Protein AF-G0XZD7-F1 (afdb_monomer_lite)

pLDDT: mean 87.98, std 5.45, range [69.88, 97.62]

Sequence (163 aa):
RALAYGFSAQAMLEQEPTFKAYVNQLFQRLHEQSSSGIKPVDISKWYTFTTFDMIGDLAFGESFGCLDNSTYHPWVALAFESLKSLAFMAEMGRYPRIAPYIGFLLPRGLLTKFAENKELASMKVRKRLDTETDRPDFVGKITQGLKAKGSRMEFNELASNAS

Structure (mmCIF, N/CA/C/O backbone):
data_AF-G0XZD7-F1
#
_entry.id   AF-G0XZD7-F1
#
loop_
_atom_site.group_PDB
_atom_site.id
_atom_site.type_symbol
_atom_site.label_atom_id
_atom_site.label_alt_id
_atom_site.label_comp_id
_atom_site.label_asym_id
_atom_site.label_entity_id
_atom_site.label_seq_id
_atom_site.pdbx_PDB_ins_code
_atom_site.Cartn_x
_atom_site.Cartn_y
_atom_site.Cartn_z
_atom_site.occupancy
_atom_site.B_iso_or_equiv
_atom_site.auth_seq_id
_atom_site.auth_comp_id
_atom_site.auth_asym_id
_atom_site.auth_atom_id
_atom_site.pdbx_PDB_model_num
ATOM 1 N N . ARG A 1 1 ? -17.541 9.259 4.832 1.00 69.88 1 ARG A N 1
ATOM 2 C CA . ARG A 1 1 ? -17.206 9.683 6.223 1.00 69.88 1 ARG A CA 1
ATOM 3 C C . ARG A 1 1 ? -16.601 8.555 7.061 1.00 69.88 1 ARG A C 1
ATOM 5 O O . ARG A 1 1 ? -15.727 8.854 7.856 1.00 69.88 1 ARG A O 1
ATOM 12 N N . ALA A 1 2 ? -17.013 7.299 6.882 1.00 81.44 2 ALA A N 1
ATOM 13 C CA .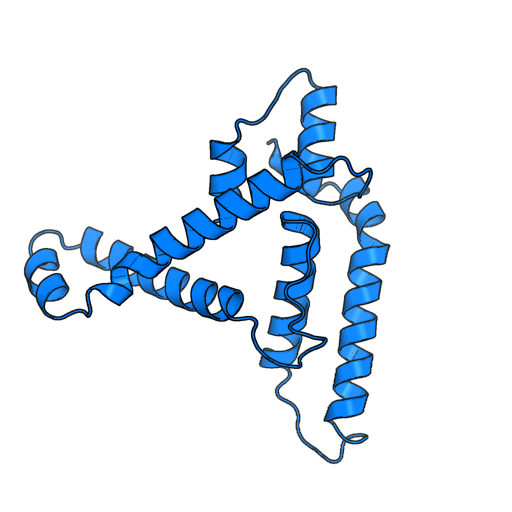 ALA A 1 2 ? -16.484 6.152 7.626 1.00 81.44 2 ALA A CA 1
ATOM 14 C C . ALA A 1 2 ? -14.954 5.962 7.520 1.00 81.44 2 ALA A C 1
ATOM 16 O O . ALA A 1 2 ? -14.296 5.754 8.530 1.00 81.44 2 ALA A O 1
ATOM 17 N N . LEU A 1 3 ? -14.368 6.131 6.329 1.00 85.50 3 LEU A N 1
ATOM 18 C CA . LEU A 1 3 ? -12.912 6.012 6.151 1.00 85.50 3 LEU A CA 1
ATOM 19 C C . LEU A 1 3 ? -12.112 7.023 6.985 1.00 85.50 3 LEU A C 1
ATOM 21 O O . LEU A 1 3 ? -11.004 6.723 7.411 1.00 85.50 3 LEU A O 1
ATOM 25 N N . ALA A 1 4 ? -12.683 8.196 7.279 1.00 87.62 4 ALA A N 1
ATOM 26 C CA . ALA A 1 4 ? -11.982 9.266 7.989 1.00 87.62 4 ALA A CA 1
ATOM 27 C C . ALA A 1 4 ? -11.506 8.853 9.392 1.00 87.62 4 ALA A C 1
ATOM 29 O O . ALA A 1 4 ? -10.577 9.459 9.912 1.00 87.62 4 ALA A O 1
ATOM 30 N N . TYR A 1 5 ? -12.103 7.820 9.998 1.00 87.56 5 TYR A N 1
ATOM 31 C CA . TYR A 1 5 ? -11.624 7.275 11.268 1.00 87.56 5 TYR A CA 1
ATOM 32 C C . TYR A 1 5 ? -10.236 6.640 11.140 1.00 87.56 5 TYR A C 1
ATOM 34 O O . TYR A 1 5 ? -9.373 6.911 11.974 1.00 87.56 5 TYR A O 1
ATOM 42 N N . GLY A 1 6 ? -10.005 5.8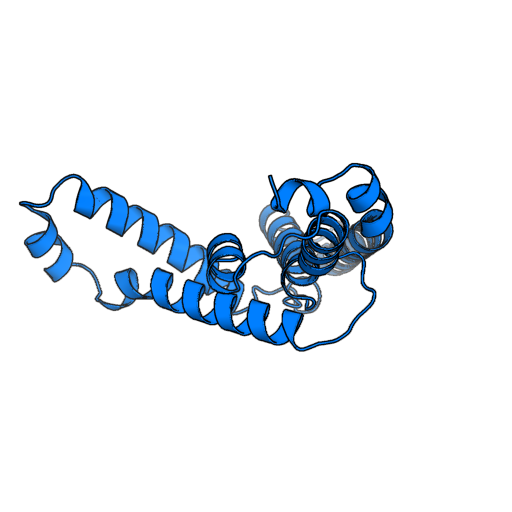73 10.068 1.00 85.81 6 GLY A N 1
ATOM 43 C CA . GLY A 1 6 ? -8.711 5.254 9.760 1.00 85.81 6 GLY A CA 1
ATOM 44 C C . GLY A 1 6 ? -7.621 6.248 9.362 1.00 85.81 6 GLY A C 1
ATOM 45 O O . GLY A 1 6 ? -6.447 5.933 9.504 1.00 85.81 6 GLY A O 1
ATOM 46 N N . PHE A 1 7 ? -8.012 7.454 8.939 1.00 89.19 7 PHE A N 1
ATOM 47 C CA . PHE A 1 7 ? -7.114 8.540 8.524 1.00 89.19 7 PHE A CA 1
ATOM 48 C C . PHE A 1 7 ? -7.115 9.737 9.491 1.00 89.19 7 PHE A C 1
ATOM 50 O O . PHE A 1 7 ? -6.664 10.827 9.146 1.00 89.19 7 PHE A O 1
ATOM 57 N N . SER A 1 8 ? -7.661 9.569 10.697 1.00 91.44 8 SER A N 1
ATOM 58 C CA . SER A 1 8 ? -7.659 10.628 11.710 1.00 91.44 8 SER A CA 1
ATOM 59 C C . SER A 1 8 ? -6.246 10.867 12.252 1.00 91.44 8 SER A C 1
ATOM 61 O O . SER A 1 8 ? -5.432 9.948 12.274 1.00 91.44 8 SER A O 1
ATOM 63 N N . ALA A 1 9 ? -5.952 12.075 12.748 1.00 92.38 9 ALA A N 1
ATOM 64 C CA . ALA A 1 9 ? -4.642 12.381 13.338 1.00 92.38 9 ALA A CA 1
ATOM 65 C C . ALA A 1 9 ? -4.265 11.399 14.462 1.00 92.38 9 ALA A C 1
ATOM 67 O O . ALA A 1 9 ? -3.131 10.939 14.532 1.00 92.38 9 ALA A O 1
ATOM 68 N N . GLN A 1 10 ? -5.246 11.014 15.283 1.00 91.19 10 GLN A N 1
ATOM 69 C CA . GLN A 1 10 ? -5.070 10.001 16.319 1.00 91.19 10 GLN A CA 1
ATOM 70 C C . GLN A 1 10 ? -4.714 8.629 15.725 1.00 91.19 10 GLN A C 1
ATOM 72 O O . GLN A 1 10 ? -3.770 7.995 16.182 1.00 91.19 10 GLN A O 1
ATOM 77 N N . ALA A 1 11 ? -5.419 8.184 14.679 1.00 91.06 11 ALA A N 1
ATOM 78 C CA . ALA A 1 11 ? -5.092 6.930 13.999 1.00 91.06 11 ALA A CA 1
ATOM 79 C C . ALA A 1 11 ? -3.684 6.956 13.381 1.00 91.06 11 ALA A C 1
ATOM 81 O O . ALA A 1 11 ? -2.972 5.965 13.478 1.00 91.06 11 ALA A O 1
ATOM 82 N N . MET A 1 12 ? -3.258 8.088 12.809 1.00 91.44 12 MET A N 1
ATOM 83 C CA . MET A 1 12 ? -1.904 8.238 12.257 1.00 91.44 12 MET A CA 1
ATOM 84 C C . MET A 1 12 ? -0.819 8.112 13.328 1.00 91.44 12 MET A C 1
ATOM 86 O O . MET A 1 12 ? 0.187 7.452 13.083 1.00 91.44 12 MET A O 1
ATOM 90 N N . LEU A 1 13 ? -1.025 8.693 14.516 1.00 93.69 13 LEU A N 1
ATOM 91 C CA . LEU A 1 13 ? -0.091 8.544 15.639 1.00 93.69 13 LEU A CA 1
ATOM 92 C C . LEU A 1 13 ? 0.001 7.089 16.106 1.00 93.69 13 LEU A C 1
ATOM 94 O O . LEU A 1 13 ? 1.087 6.581 16.359 1.00 93.69 13 LEU A O 1
ATOM 98 N N . GLU A 1 14 ? -1.129 6.390 16.172 1.00 92.81 14 GLU A N 1
ATOM 99 C CA . GLU A 1 14 ? -1.142 4.981 16.568 1.00 92.81 14 GLU A CA 1
ATOM 100 C C . GLU A 1 14 ? -0.533 4.046 15.508 1.00 92.81 14 GLU A C 1
ATOM 102 O O . GLU A 1 14 ? -0.033 2.977 15.851 1.00 92.81 14 GLU A O 1
ATOM 107 N N . GLN A 1 15 ? -0.535 4.450 14.235 1.00 93.50 15 GLN A N 1
ATOM 108 C CA . GLN A 1 15 ? 0.089 3.723 13.121 1.00 93.50 15 GLN A CA 1
ATOM 109 C C . GLN A 1 15 ? 1.572 4.074 12.919 1.00 93.50 15 GLN A C 1
ATOM 111 O O . GLN A 1 15 ? 2.281 3.358 12.208 1.00 93.50 15 GLN A O 1
ATOM 116 N N . GLU A 1 16 ? 2.070 5.140 13.554 1.00 94.06 16 GLU A N 1
ATOM 117 C CA . GLU A 1 16 ? 3.470 5.579 13.485 1.00 94.06 16 GLU A CA 1
ATOM 118 C C . GLU A 1 16 ? 4.488 4.448 13.720 1.00 94.06 16 GLU A C 1
ATOM 120 O O . GLU A 1 16 ? 5.451 4.363 12.949 1.00 94.06 16 GLU A O 1
ATOM 125 N N . PRO A 1 17 ? 4.307 3.541 14.705 1.00 94.31 17 PRO A N 1
ATOM 126 C CA . PRO A 1 17 ? 5.243 2.439 14.916 1.00 94.31 17 PRO A CA 1
ATOM 127 C C . PRO A 1 17 ? 5.357 1.516 13.697 1.00 94.31 17 PRO A C 1
ATOM 129 O O . PRO A 1 17 ? 6.465 1.129 13.324 1.00 94.31 17 PRO A O 1
ATOM 132 N N . THR A 1 18 ? 4.235 1.219 13.033 1.00 93.38 18 THR A N 1
ATOM 133 C CA . THR A 1 18 ? 4.199 0.420 11.801 1.00 93.38 18 THR A CA 1
ATOM 134 C C . THR A 1 18 ? 4.924 1.143 10.668 1.00 93.38 18 THR A C 1
ATOM 136 O O . THR A 1 18 ? 5.772 0.551 9.999 1.00 93.38 18 THR A O 1
ATOM 139 N N . PHE A 1 19 ? 4.670 2.444 10.486 1.00 94.25 19 PHE A N 1
ATOM 140 C CA . PHE A 1 19 ? 5.371 3.245 9.479 1.00 94.25 19 PHE A CA 1
ATOM 141 C C . PHE A 1 19 ? 6.886 3.246 9.699 1.00 94.25 19 PHE A C 1
ATOM 143 O O . PHE A 1 19 ? 7.652 2.995 8.766 1.00 94.25 19 PHE A O 1
ATOM 150 N N . LYS A 1 20 ? 7.324 3.469 10.942 1.00 96.50 20 LYS A N 1
ATOM 151 C CA . LYS A 1 20 ? 8.741 3.443 11.317 1.00 96.50 20 LYS A CA 1
ATOM 152 C C . LYS A 1 20 ? 9.385 2.086 11.046 1.00 96.50 20 LYS A C 1
ATOM 154 O O . LYS A 1 20 ? 10.504 2.057 10.541 1.00 96.50 20 LYS A O 1
ATOM 159 N N . ALA A 1 21 ? 8.697 0.980 11.332 1.00 95.88 21 ALA A N 1
ATOM 160 C CA . ALA A 1 21 ? 9.215 -0.361 11.069 1.00 95.88 21 ALA A CA 1
ATOM 161 C C . ALA A 1 21 ? 9.522 -0.578 9.576 1.00 95.88 21 ALA A C 1
ATOM 163 O O . ALA A 1 21 ? 10.642 -0.959 9.235 1.00 95.88 21 ALA A O 1
ATOM 164 N N . TYR A 1 22 ? 8.586 -0.239 8.683 1.00 97.38 22 TYR A N 1
ATOM 165 C CA . TYR A 1 22 ? 8.796 -0.367 7.235 1.00 97.38 22 TYR A CA 1
ATOM 166 C C . TYR A 1 22 ? 9.866 0.581 6.690 1.00 97.38 22 TYR A C 1
ATOM 168 O O . TYR A 1 22 ? 10.631 0.201 5.804 1.00 97.38 22 TYR A O 1
ATOM 176 N N . VAL A 1 23 ? 9.962 1.804 7.222 1.00 97.12 23 VAL A N 1
ATOM 177 C CA . VAL A 1 23 ? 11.025 2.750 6.845 1.00 97.12 23 VAL A CA 1
ATOM 178 C C . VAL A 1 23 ? 12.397 2.228 7.273 1.00 97.12 23 VAL A C 1
ATOM 180 O O . VAL A 1 23 ? 13.342 2.263 6.486 1.00 97.12 23 VAL A O 1
ATOM 183 N N . ASN A 1 24 ? 12.513 1.687 8.486 1.00 97.62 24 ASN A N 1
ATOM 184 C CA . ASN A 1 24 ? 13.754 1.074 8.953 1.00 97.62 24 ASN A CA 1
ATOM 185 C C . ASN A 1 24 ? 14.140 -0.130 8.080 1.00 97.62 24 ASN A C 1
ATOM 187 O O . ASN A 1 24 ? 15.293 -0.235 7.663 1.00 97.62 24 ASN A O 1
ATOM 191 N N . GLN A 1 25 ? 13.175 -0.990 7.741 1.00 97.00 25 GLN A N 1
ATOM 192 C CA . GLN A 1 25 ? 13.392 -2.134 6.853 1.00 97.00 25 GLN A CA 1
ATOM 193 C C . GLN A 1 25 ? 13.819 -1.690 5.446 1.00 97.00 25 GLN A C 1
ATOM 195 O O . GLN A 1 25 ? 14.738 -2.274 4.878 1.00 97.00 25 GLN A O 1
ATOM 200 N N . LEU A 1 2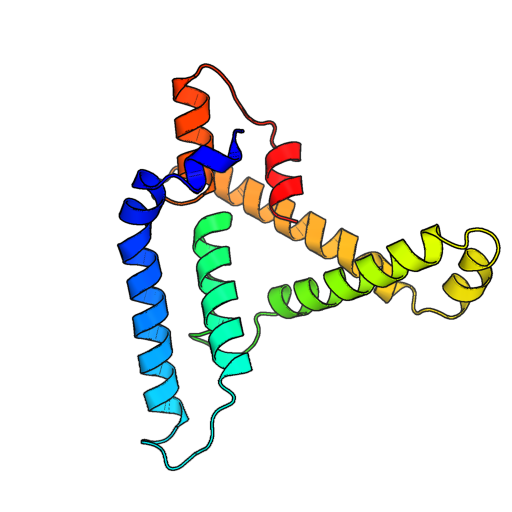6 ? 13.228 -0.623 4.896 1.00 97.25 26 LEU A N 1
ATOM 201 C CA . LEU A 1 26 ? 13.659 -0.031 3.627 1.00 97.25 26 LEU A CA 1
ATOM 202 C C . LEU A 1 26 ? 15.142 0.359 3.669 1.00 97.25 26 LEU A C 1
ATOM 204 O O . LEU A 1 26 ? 1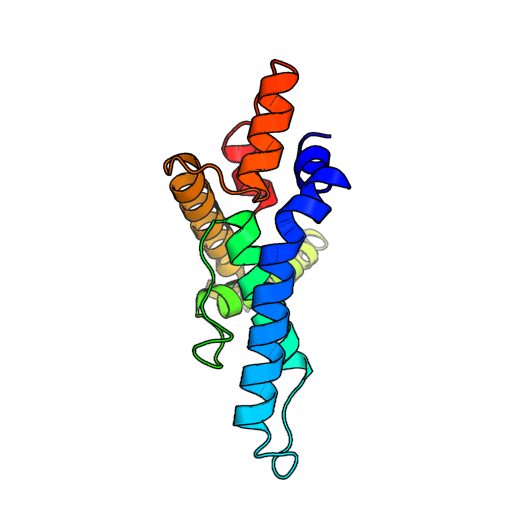5.908 -0.055 2.800 1.00 97.25 26 LEU A O 1
ATOM 208 N N . PHE A 1 27 ? 15.565 1.126 4.676 1.00 95.44 27 PHE A N 1
ATOM 209 C CA . PHE A 1 27 ? 16.962 1.553 4.782 1.00 95.44 27 PHE A CA 1
ATOM 210 C C . PHE A 1 27 ? 17.918 0.383 5.004 1.00 95.44 27 PHE A C 1
ATOM 212 O O . PHE A 1 27 ? 18.988 0.355 4.395 1.00 95.44 27 PHE A O 1
ATOM 219 N N . GLN A 1 28 ? 17.517 -0.606 5.804 1.00 95.00 28 GLN A N 1
ATOM 220 C CA . GLN A 1 28 ? 18.280 -1.836 5.975 1.00 95.00 28 GLN A CA 1
ATOM 221 C C . GLN A 1 28 ? 18.508 -2.531 4.623 1.00 95.00 28 GLN A C 1
ATOM 223 O O . GLN A 1 28 ? 19.650 -2.796 4.247 1.00 95.00 28 GLN A O 1
ATOM 228 N N . ARG A 1 29 ? 17.443 -2.765 3.847 1.00 94.75 29 ARG A N 1
ATOM 229 C CA . ARG A 1 29 ? 17.540 -3.442 2.546 1.00 94.75 29 ARG A CA 1
ATOM 230 C C . ARG A 1 29 ? 18.321 -2.633 1.515 1.00 94.75 29 ARG A C 1
ATOM 232 O O . ARG A 1 29 ? 19.101 -3.203 0.757 1.00 94.75 29 ARG A O 1
ATOM 239 N N . LEU A 1 30 ? 18.178 -1.309 1.501 1.00 94.56 30 LEU A N 1
ATOM 240 C CA . LEU A 1 30 ? 18.981 -0.440 0.637 1.00 94.56 30 LEU A CA 1
ATOM 241 C C . LEU A 1 30 ? 20.473 -0.520 0.974 1.00 94.56 30 LEU A C 1
ATOM 243 O O . LEU A 1 30 ? 21.303 -0.555 0.063 1.00 94.56 30 LEU A O 1
ATOM 247 N N . HIS A 1 31 ? 20.826 -0.582 2.259 1.00 92.94 31 HIS A N 1
ATOM 248 C CA . HIS A 1 31 ? 22.215 -0.739 2.683 1.00 92.94 31 HIS A CA 1
ATOM 249 C C . HIS A 1 31 ? 22.790 -2.090 2.229 1.00 92.94 31 HIS A C 1
ATOM 251 O O . HIS A 1 31 ? 23.861 -2.129 1.624 1.00 92.94 31 HIS A O 1
ATOM 257 N N . GLU A 1 32 ? 22.032 -3.177 2.417 1.00 92.38 32 GLU A N 1
ATOM 258 C CA . GLU A 1 32 ? 22.393 -4.527 1.958 1.00 92.38 32 GLU A CA 1
ATOM 259 C C . GLU A 1 32 ? 22.594 -4.582 0.430 1.00 92.38 32 GLU A C 1
ATOM 261 O O . GLU A 1 32 ? 23.557 -5.167 -0.068 1.00 92.38 32 GLU A O 1
ATOM 266 N N . GLN A 1 33 ? 21.704 -3.944 -0.335 1.00 93.06 33 GLN A N 1
ATOM 267 C CA . GLN A 1 33 ? 21.629 -4.100 -1.793 1.00 93.06 33 GLN A CA 1
ATOM 268 C C . GLN A 1 33 ? 22.505 -3.119 -2.571 1.00 93.06 33 GLN A C 1
ATOM 270 O O . GLN A 1 33 ? 22.894 -3.413 -3.703 1.00 93.06 33 GLN A O 1
ATOM 275 N N . SER A 1 34 ? 22.842 -1.976 -1.974 1.00 93.19 34 SER A N 1
ATOM 276 C CA . SER A 1 34 ? 23.767 -1.007 -2.571 1.00 93.19 34 SER A CA 1
ATOM 277 C C . SER A 1 34 ? 25.237 -1.384 -2.392 1.00 93.19 34 SER A C 1
ATOM 279 O O . SER A 1 34 ? 26.098 -0.723 -2.970 1.00 93.19 34 SER A O 1
ATOM 281 N N . SER A 1 35 ? 25.552 -2.420 -1.601 1.00 89.12 35 SER A N 1
ATOM 282 C CA . SER A 1 35 ? 26.934 -2.790 -1.257 1.00 89.12 35 SER A CA 1
ATOM 283 C C . SER A 1 35 ? 27.734 -1.570 -0.777 1.00 89.12 35 SER A C 1
ATOM 285 O O . SER A 1 35 ? 28.795 -1.262 -1.316 1.00 89.12 35 SER A O 1
ATOM 287 N N . SER A 1 36 ? 27.174 -0.821 0.179 1.00 83.44 36 SER A N 1
ATOM 288 C CA . SER A 1 36 ? 27.746 0.437 0.691 1.00 83.44 36 SER A CA 1
ATOM 289 C C . SER A 1 36 ? 27.971 1.517 -0.382 1.00 83.44 36 SER A C 1
ATOM 291 O O . SER A 1 36 ? 28.934 2.276 -0.316 1.00 83.44 36 SER A O 1
ATOM 293 N N . GLY A 1 37 ? 27.077 1.598 -1.373 1.00 85.19 37 GLY A N 1
ATOM 294 C CA . GLY A 1 37 ? 27.110 2.608 -2.440 1.00 85.19 37 GLY A CA 1
ATOM 295 C C . GLY A 1 37 ? 27.898 2.212 -3.693 1.00 85.19 37 GLY A C 1
ATOM 296 O O . GLY A 1 37 ? 28.003 3.013 -4.617 1.00 85.19 37 GLY A O 1
ATOM 297 N N . ILE A 1 38 ? 28.422 0.986 -3.756 1.00 91.12 38 ILE A N 1
ATOM 298 C CA . ILE A 1 38 ? 29.146 0.467 -4.926 1.00 91.12 38 ILE A CA 1
ATOM 299 C C . ILE A 1 38 ? 28.172 0.070 -6.046 1.00 91.12 38 ILE A C 1
ATOM 301 O O . ILE A 1 38 ? 28.463 0.258 -7.227 1.00 91.12 38 ILE A O 1
ATOM 305 N N . LYS A 1 39 ? 27.010 -0.488 -5.689 1.00 93.88 39 LYS A N 1
ATOM 306 C CA . LYS A 1 39 ? 26.014 -0.988 -6.638 1.00 93.88 39 LYS A CA 1
ATOM 307 C C . LYS A 1 39 ? 24.827 -0.021 -6.731 1.00 93.88 39 LYS A C 1
ATOM 309 O O . LYS A 1 39 ? 24.238 0.309 -5.699 1.00 93.88 39 LYS A O 1
ATOM 314 N N . PRO A 1 40 ? 24.422 0.403 -7.942 1.00 93.56 40 PRO A N 1
ATOM 315 C CA . PRO A 1 40 ? 23.219 1.206 -8.102 1.00 93.56 40 PRO A CA 1
ATOM 316 C C . PRO A 1 40 ? 21.974 0.399 -7.720 1.00 93.56 40 PRO A C 1
ATOM 318 O O . PRO A 1 40 ? 21.882 -0.804 -7.977 1.00 93.56 40 PRO A O 1
ATOM 321 N N . VAL A 1 41 ? 20.994 1.086 -7.137 1.00 94.00 41 VAL A N 1
ATOM 322 C CA . VAL A 1 41 ? 19.696 0.522 -6.754 1.00 94.00 41 VAL A CA 1
ATOM 323 C C . VAL A 1 41 ? 18.568 1.333 -7.381 1.00 94.00 41 VAL A C 1
ATOM 325 O O . VAL A 1 41 ? 18.639 2.557 -7.468 1.00 94.00 41 VAL A O 1
ATOM 328 N N . ASP A 1 42 ? 17.510 0.649 -7.812 1.00 94.62 42 ASP A N 1
ATOM 329 C CA . ASP A 1 42 ? 16.297 1.297 -8.310 1.00 94.62 42 ASP A CA 1
ATOM 330 C C . ASP A 1 42 ? 15.425 1.744 -7.132 1.00 94.62 42 ASP A C 1
ATOM 332 O O . ASP A 1 42 ? 14.660 0.966 -6.559 1.00 94.62 42 ASP A O 1
ATOM 336 N N . ILE A 1 43 ? 15.549 3.016 -6.764 1.00 94.81 43 ILE A N 1
ATOM 337 C CA . ILE A 1 43 ? 14.789 3.609 -5.663 1.00 94.81 43 ILE A CA 1
ATOM 338 C C . ILE A 1 43 ? 13.277 3.609 -5.912 1.00 94.81 43 ILE A C 1
ATOM 340 O O . ILE A 1 43 ? 12.515 3.470 -4.955 1.00 94.81 43 ILE A O 1
ATOM 344 N N . SER A 1 44 ? 12.819 3.692 -7.164 1.00 94.25 44 SER A N 1
ATOM 345 C CA . SER A 1 44 ? 11.385 3.626 -7.467 1.00 94.25 44 SER A CA 1
ATOM 346 C C . SER A 1 44 ? 10.818 2.256 -7.095 1.00 94.25 44 SER A C 1
ATOM 348 O O . SER A 1 44 ? 9.785 2.161 -6.423 1.00 94.25 44 SER A O 1
ATOM 350 N N . LYS A 1 45 ? 11.547 1.188 -7.437 1.00 92.81 45 LYS A N 1
ATOM 351 C CA . LYS A 1 45 ? 11.201 -0.184 -7.055 1.00 92.81 45 LYS A CA 1
ATOM 352 C C . LYS A 1 45 ? 11.169 -0.366 -5.535 1.00 92.81 45 LYS A C 1
ATOM 354 O O . LYS A 1 45 ? 10.201 -0.920 -5.018 1.00 92.81 45 LYS A O 1
ATOM 359 N N . TRP A 1 46 ? 12.169 0.144 -4.818 1.00 95.31 46 TRP A N 1
ATOM 360 C CA . TRP A 1 46 ? 12.231 0.042 -3.354 1.00 95.31 46 TRP A CA 1
ATOM 361 C C . TRP A 1 46 ? 11.104 0.790 -2.648 1.00 95.31 46 TRP A C 1
ATOM 363 O O . TRP A 1 46 ? 10.466 0.219 -1.768 1.00 95.31 46 TRP A O 1
ATOM 373 N N . TYR A 1 47 ? 10.788 2.014 -3.079 1.00 95.06 47 TYR A N 1
ATOM 374 C CA . TYR A 1 47 ? 9.618 2.722 -2.561 1.00 95.06 47 TYR A CA 1
ATOM 375 C C . TYR A 1 47 ? 8.327 1.964 -2.842 1.00 95.06 47 TYR A C 1
ATOM 377 O O . TYR A 1 47 ? 7.468 1.894 -1.969 1.00 95.06 47 TYR A O 1
ATOM 385 N N . THR A 1 48 ? 8.203 1.363 -4.027 1.00 92.56 48 THR A N 1
ATOM 386 C CA . THR A 1 48 ? 7.034 0.549 -4.370 1.00 92.56 48 THR A CA 1
ATOM 387 C C . THR A 1 48 ? 6.908 -0.652 -3.429 1.00 92.56 48 THR A C 1
ATOM 389 O O . THR A 1 48 ? 5.827 -0.913 -2.919 1.00 92.56 48 THR A O 1
ATOM 392 N N . PHE A 1 49 ? 7.998 -1.360 -3.128 1.00 94.25 49 PHE A N 1
ATOM 393 C CA . PHE A 1 49 ? 7.968 -2.452 -2.148 1.00 94.25 49 PHE A CA 1
ATOM 394 C C . PHE A 1 49 ? 7.497 -1.984 -0.776 1.00 94.25 49 PHE A C 1
ATOM 396 O O . PHE A 1 49 ? 6.593 -2.586 -0.201 1.00 94.25 49 PHE A O 1
ATOM 403 N N . THR A 1 50 ? 8.067 -0.884 -0.283 1.00 95.81 50 THR A N 1
ATOM 404 C CA . THR A 1 50 ? 7.714 -0.327 1.022 1.00 95.81 50 THR A CA 1
ATOM 405 C C . THR A 1 50 ? 6.252 0.084 1.094 1.00 95.81 50 THR A C 1
ATOM 407 O O . THR A 1 50 ? 5.584 -0.242 2.069 1.00 95.81 50 THR A O 1
ATOM 410 N N . THR A 1 51 ? 5.736 0.790 0.086 1.00 93.69 51 THR A N 1
ATOM 411 C CA . THR A 1 51 ? 4.353 1.278 0.115 1.00 93.69 51 THR A CA 1
ATOM 412 C C . THR A 1 51 ? 3.349 0.142 -0.003 1.00 93.69 51 THR A C 1
ATOM 414 O O . THR A 1 51 ? 2.351 0.155 0.714 1.00 93.69 51 THR A O 1
ATOM 417 N N . PHE A 1 52 ? 3.613 -0.863 -0.842 1.00 92.19 52 PHE A N 1
ATOM 418 C CA . PHE A 1 52 ? 2.735 -2.024 -0.951 1.00 92.19 52 PHE A CA 1
ATOM 419 C C . PHE A 1 52 ? 2.724 -2.856 0.332 1.00 92.19 52 PHE A C 1
ATOM 421 O O . PHE A 1 52 ? 1.640 -3.201 0.794 1.00 92.19 52 PHE A O 1
ATOM 428 N N . ASP A 1 53 ? 3.878 -3.135 0.939 1.00 94.25 53 ASP A N 1
ATOM 429 C CA . ASP A 1 53 ? 3.933 -3.882 2.202 1.00 94.25 53 ASP A CA 1
ATOM 430 C C . ASP A 1 53 ? 3.223 -3.131 3.335 1.00 94.25 53 ASP A C 1
ATOM 432 O O . ASP A 1 53 ? 2.391 -3.701 4.037 1.00 94.25 53 ASP A O 1
ATOM 436 N N . MET A 1 54 ? 3.475 -1.827 3.450 1.00 94.81 54 MET A N 1
ATOM 437 C CA . MET A 1 54 ? 2.871 -0.954 4.456 1.00 94.81 54 MET A CA 1
ATOM 438 C C . MET A 1 54 ? 1.350 -0.839 4.308 1.00 94.81 54 MET A C 1
ATOM 440 O O . MET A 1 54 ? 0.620 -0.968 5.290 1.00 94.81 54 MET A O 1
ATOM 444 N N . ILE A 1 55 ? 0.849 -0.609 3.090 1.00 91.81 55 ILE A N 1
ATOM 445 C CA . ILE A 1 55 ? -0.597 -0.545 2.833 1.00 91.81 55 ILE A CA 1
ATOM 446 C C . ILE A 1 55 ? -1.224 -1.929 3.002 1.00 91.81 55 ILE A C 1
ATOM 448 O O . ILE A 1 55 ? -2.321 -2.022 3.543 1.00 91.81 55 ILE A O 1
ATOM 452 N N . GLY A 1 56 ? -0.544 -3.000 2.586 1.00 91.25 56 GLY A N 1
ATOM 453 C CA . GLY A 1 56 ? -1.018 -4.369 2.773 1.00 91.25 56 GLY A CA 1
ATOM 454 C C . GLY A 1 56 ? -1.234 -4.704 4.247 1.00 91.25 56 GLY A C 1
ATOM 455 O O . GLY A 1 56 ? -2.295 -5.200 4.633 1.00 91.25 56 GLY A O 1
ATOM 456 N N . ASP A 1 57 ? -0.276 -4.330 5.088 1.00 92.88 57 ASP A N 1
ATOM 457 C CA . ASP A 1 57 ? -0.357 -4.500 6.534 1.00 92.88 57 ASP A CA 1
ATOM 458 C C . ASP A 1 57 ? -1.488 -3.660 7.152 1.00 92.88 57 ASP A C 1
ATOM 460 O O . ASP A 1 57 ? -2.355 -4.181 7.856 1.00 92.88 57 ASP A O 1
ATOM 464 N N . LEU A 1 58 ? -1.584 -2.375 6.801 1.00 92.12 58 LEU A N 1
ATOM 465 C CA . LEU A 1 58 ? -2.621 -1.488 7.343 1.00 92.12 58 LEU A CA 1
ATOM 466 C C . LEU A 1 58 ? -4.037 -1.783 6.815 1.00 92.12 58 LEU A C 1
ATOM 468 O O . LEU A 1 58 ? -5.016 -1.508 7.508 1.00 92.12 58 LEU A O 1
ATOM 472 N N . ALA A 1 59 ? -4.184 -2.323 5.605 1.00 89.75 59 ALA A N 1
ATOM 473 C CA . ALA A 1 59 ? -5.488 -2.602 5.000 1.00 89.75 59 ALA A CA 1
ATOM 474 C C . ALA A 1 59 ? -5.972 -4.034 5.264 1.00 89.75 59 ALA A C 1
ATOM 476 O O . ALA A 1 59 ? -7.152 -4.249 5.540 1.00 89.75 59 ALA A O 1
ATOM 477 N N . PHE A 1 60 ? -5.075 -5.018 5.190 1.00 90.38 60 PHE A N 1
ATOM 478 C CA . PHE A 1 60 ? -5.414 -6.445 5.262 1.00 90.38 60 PHE A CA 1
ATOM 479 C C . PHE A 1 60 ? -4.824 -7.139 6.478 1.00 90.38 60 PHE A C 1
ATOM 481 O O . PHE A 1 60 ? -5.232 -8.247 6.820 1.00 90.38 60 PHE A O 1
ATOM 488 N N . GLY A 1 61 ? -3.872 -6.502 7.150 1.00 89.06 61 GLY A N 1
ATOM 489 C CA . GLY A 1 61 ? -3.192 -7.114 8.268 1.00 89.06 61 GLY A CA 1
ATOM 490 C C . GLY A 1 61 ? -2.130 -8.110 7.975 1.00 89.06 61 GLY A C 1
ATOM 491 O O . GLY A 1 61 ? -1.800 -8.897 8.859 1.00 89.06 61 GLY A O 1
ATOM 492 N N . GLU A 1 62 ? -1.646 -8.084 6.756 1.00 89.56 62 GLU A N 1
ATOM 493 C CA . GLU A 1 62 ? -0.539 -8.896 6.338 1.00 89.56 62 GLU A CA 1
ATOM 494 C C . GLU A 1 62 ? 0.239 -8.116 5.292 1.00 89.56 62 GLU A C 1
ATOM 496 O O . GLU A 1 62 ? -0.328 -7.608 4.322 1.00 89.56 62 GLU A O 1
ATOM 501 N N . SER A 1 63 ? 1.547 -8.029 5.508 1.00 89.44 63 SER A N 1
ATOM 502 C CA . SER A 1 63 ? 2.485 -7.541 4.506 1.00 89.44 63 SER A CA 1
ATOM 503 C C . SER A 1 63 ? 2.480 -8.456 3.278 1.00 89.44 63 SER A C 1
ATOM 505 O O . SER A 1 63 ? 2.159 -9.646 3.365 1.00 89.44 63 SER A O 1
ATOM 507 N N . PHE A 1 64 ? 2.885 -7.922 2.127 1.00 89.25 64 PHE A N 1
ATOM 508 C CA . PHE A 1 64 ? 3.151 -8.730 0.936 1.00 89.25 64 PHE A CA 1
ATOM 509 C C . PHE A 1 64 ? 4.559 -9.325 0.924 1.00 89.25 64 PHE A C 1
ATOM 511 O O . PHE A 1 64 ? 4.852 -10.177 0.085 1.00 89.25 64 PHE A O 1
ATOM 518 N N . GLY A 1 65 ? 5.420 -8.904 1.853 1.00 90.50 65 GLY A N 1
ATOM 519 C CA . GLY A 1 65 ? 6.799 -9.363 1.955 1.00 90.50 65 GLY A CA 1
ATOM 520 C C . GLY A 1 65 ? 7.657 -8.933 0.765 1.00 90.50 65 GLY A C 1
ATOM 521 O O . GLY A 1 65 ? 8.615 -9.629 0.420 1.00 90.50 65 GLY A O 1
ATOM 522 N N . CYS A 1 66 ? 7.322 -7.827 0.100 1.00 92.25 66 CYS A N 1
ATOM 523 C CA . CYS A 1 66 ? 8.090 -7.314 -1.030 1.00 92.25 66 CYS A CA 1
ATOM 524 C C . CYS A 1 66 ? 9.490 -6.861 -0.600 1.00 92.25 66 CYS A C 1
ATOM 526 O O . CYS A 1 66 ? 10.466 -7.128 -1.302 1.00 92.25 66 CYS A O 1
ATOM 528 N N . LEU A 1 67 ? 9.602 -6.211 0.563 1.00 92.19 67 LEU A N 1
ATOM 529 C CA . LEU A 1 67 ? 10.879 -5.789 1.138 1.00 92.19 67 LEU A CA 1
ATOM 530 C C . LEU A 1 67 ? 11.738 -6.978 1.568 1.00 92.19 67 LEU A C 1
ATOM 532 O O . LEU A 1 67 ? 12.946 -6.969 1.337 1.00 92.19 67 LEU A O 1
ATOM 536 N N . ASP A 1 68 ? 11.132 -8.015 2.147 1.00 90.19 68 ASP A N 1
ATOM 537 C CA . ASP A 1 68 ? 11.872 -9.196 2.595 1.00 90.19 68 ASP A CA 1
ATOM 538 C C . ASP A 1 68 ? 12.413 -10.023 1.444 1.00 90.19 68 ASP A C 1
ATOM 540 O O . ASP A 1 68 ? 13.578 -10.417 1.447 1.00 90.19 68 ASP A O 1
ATOM 544 N N . ASN A 1 69 ? 11.585 -10.225 0.425 1.00 88.81 69 ASN A N 1
ATOM 545 C CA . ASN A 1 69 ? 11.958 -11.016 -0.736 1.00 88.81 69 ASN A CA 1
ATOM 546 C C . ASN A 1 69 ? 12.678 -10.187 -1.812 1.00 88.81 69 ASN A C 1
ATOM 548 O O . ASN A 1 69 ? 13.130 -10.741 -2.814 1.00 88.81 69 ASN A O 1
ATOM 552 N N . SER A 1 70 ? 12.770 -8.860 -1.638 1.00 88.06 70 SER A N 1
ATOM 553 C CA . SER A 1 70 ? 13.334 -7.920 -2.622 1.00 88.06 70 SER A CA 1
ATOM 554 C C . SER A 1 70 ? 12.730 -8.079 -4.030 1.00 88.06 70 SER A C 1
ATOM 556 O O . SER A 1 70 ? 13.371 -7.820 -5.058 1.00 88.06 70 SER A O 1
ATOM 558 N N . THR A 1 71 ? 11.474 -8.519 -4.085 1.00 88.94 71 THR A N 1
ATOM 559 C CA . THR A 1 71 ? 10.743 -8.848 -5.308 1.00 88.94 71 THR A CA 1
ATOM 560 C C . THR A 1 71 ? 9.276 -8.476 -5.156 1.00 88.94 71 THR A C 1
ATOM 562 O O . THR A 1 71 ? 8.754 -8.412 -4.047 1.00 88.94 71 THR A O 1
ATOM 565 N N . TYR A 1 72 ? 8.597 -8.238 -6.276 1.00 83.50 72 TYR A N 1
ATOM 566 C CA . TYR A 1 72 ? 7.161 -8.002 -6.239 1.00 83.50 72 TYR A CA 1
ATOM 567 C C . TYR A 1 72 ? 6.448 -9.285 -5.832 1.00 83.50 72 TYR A C 1
ATOM 569 O O . TYR A 1 72 ? 6.605 -10.325 -6.476 1.00 83.50 72 TYR A O 1
ATOM 577 N N . HIS A 1 73 ? 5.616 -9.196 -4.800 1.00 82.75 73 HIS A N 1
ATOM 578 C CA . HIS A 1 73 ? 4.649 -10.245 -4.529 1.00 82.75 73 HIS A CA 1
ATOM 579 C C . HIS A 1 73 ? 3.718 -10.402 -5.750 1.00 82.75 73 HIS A C 1
ATOM 581 O O . HIS A 1 73 ? 3.320 -9.386 -6.333 1.00 82.75 73 HIS A O 1
ATOM 587 N N . PRO A 1 74 ? 3.315 -11.626 -6.143 1.00 82.31 74 PRO A N 1
ATOM 588 C CA . PRO A 1 74 ? 2.469 -11.849 -7.321 1.00 82.31 74 PRO A CA 1
ATOM 589 C C . PRO A 1 74 ? 1.196 -10.996 -7.344 1.00 82.31 74 PRO A C 1
ATOM 591 O O . PRO A 1 74 ? 0.763 -10.532 -8.396 1.00 82.31 74 PRO A O 1
ATOM 594 N N . TRP A 1 75 ? 0.625 -10.722 -6.170 1.00 80.56 75 TRP A N 1
ATOM 595 C CA . TRP A 1 75 ? -0.544 -9.851 -6.071 1.00 80.56 75 TRP A CA 1
ATOM 596 C C . TRP A 1 75 ? -0.244 -8.373 -6.377 1.00 80.56 75 TRP A C 1
ATOM 598 O O . TRP A 1 75 ? -1.073 -7.701 -6.976 1.00 80.56 75 TRP A O 1
ATOM 608 N N . VAL A 1 76 ? 0.947 -7.862 -6.058 1.00 80.75 76 VAL A N 1
ATOM 609 C CA . VAL A 1 76 ? 1.336 -6.489 -6.427 1.00 80.75 76 VAL A CA 1
ATOM 610 C C . VAL A 1 76 ? 1.432 -6.353 -7.947 1.00 80.75 76 VAL A C 1
ATOM 612 O O . VAL A 1 76 ? 0.957 -5.372 -8.515 1.00 80.75 76 VAL A O 1
ATOM 615 N N . ALA A 1 77 ? 1.967 -7.370 -8.628 1.00 84.12 77 ALA A N 1
ATOM 616 C CA . ALA A 1 77 ? 1.960 -7.416 -10.088 1.00 84.12 77 ALA A CA 1
ATOM 617 C C . ALA A 1 77 ? 0.524 -7.414 -10.644 1.00 84.12 77 ALA A C 1
ATOM 619 O O . ALA A 1 77 ? 0.208 -6.621 -11.530 1.00 84.12 77 ALA A O 1
ATOM 620 N N . LEU A 1 78 ? -0.365 -8.224 -10.063 1.00 85.75 78 LEU A N 1
ATOM 621 C CA . LEU A 1 78 ? -1.782 -8.245 -10.423 1.00 85.75 78 LEU A CA 1
ATOM 622 C C . LEU A 1 78 ? -2.485 -6.900 -10.160 1.00 85.75 78 LEU A C 1
ATOM 624 O O . LEU A 1 78 ? -3.321 -6.501 -10.964 1.00 85.75 78 LEU A O 1
ATOM 628 N N . ALA A 1 79 ? -2.128 -6.166 -9.103 1.00 84.50 79 ALA A N 1
ATOM 629 C CA . ALA A 1 79 ? -2.659 -4.826 -8.838 1.00 84.50 79 ALA A CA 1
ATOM 630 C C . ALA A 1 79 ? -2.235 -3.807 -9.917 1.00 84.50 79 ALA A C 1
ATOM 632 O O . ALA A 1 79 ? -3.016 -2.952 -10.332 1.00 84.50 79 ALA A O 1
ATOM 633 N N . PHE A 1 80 ? -1.015 -3.911 -10.449 1.00 85.50 80 PHE A N 1
ATOM 634 C CA . PHE A 1 80 ? -0.616 -3.095 -11.599 1.00 85.50 80 PHE A CA 1
ATOM 635 C C . PHE A 1 80 ? -1.347 -3.498 -12.885 1.00 85.50 80 PHE A C 1
ATOM 637 O O . PHE A 1 80 ? -1.716 -2.640 -13.692 1.00 85.50 80 PHE A O 1
ATOM 644 N N . GLU A 1 81 ? -1.564 -4.796 -13.098 1.00 85.56 81 GLU A N 1
ATOM 645 C CA . GLU A 1 81 ? -2.336 -5.287 -14.241 1.00 85.56 81 GLU A CA 1
ATOM 646 C C . GLU A 1 81 ? -3.815 -4.889 -14.158 1.00 85.56 81 GLU A C 1
ATOM 648 O O . GLU A 1 81 ? -4.407 -4.527 -15.177 1.00 85.56 81 GLU A O 1
ATOM 653 N N . SER A 1 82 ? -4.403 -4.887 -12.960 1.00 85.94 82 SER A N 1
ATOM 654 C CA . SER A 1 82 ? -5.785 -4.463 -12.732 1.00 85.94 82 SER A CA 1
ATOM 655 C C . SER A 1 82 ? -5.979 -2.981 -13.045 1.00 85.94 82 SER A C 1
ATOM 657 O O . SER A 1 82 ? -6.981 -2.621 -13.661 1.00 85.94 82 SER A O 1
ATOM 659 N N . LEU A 1 83 ? -4.998 -2.129 -12.728 1.00 86.69 83 LEU A N 1
ATOM 660 C CA . LEU A 1 83 ? -5.040 -0.710 -13.080 1.00 86.69 83 LEU A CA 1
ATOM 661 C C . LEU A 1 83 ? -5.038 -0.499 -14.601 1.00 86.69 83 LEU A C 1
ATOM 663 O O . LEU A 1 83 ? -5.818 0.299 -15.125 1.00 86.69 83 LEU A O 1
ATOM 667 N N . LYS A 1 84 ? -4.204 -1.251 -15.330 1.00 86.44 84 LYS A N 1
ATOM 668 C CA . LYS A 1 84 ? -4.206 -1.232 -16.802 1.00 86.44 84 LYS A CA 1
ATOM 669 C C . LYS A 1 84 ? -5.548 -1.719 -17.348 1.00 86.44 84 LYS A C 1
ATOM 671 O O . LYS A 1 84 ? -6.127 -1.062 -18.208 1.00 86.44 84 LYS A O 1
ATOM 676 N N . SER A 1 85 ? -6.053 -2.834 -16.819 1.00 86.44 85 SER A N 1
ATOM 677 C CA . SER A 1 85 ? -7.363 -3.404 -17.159 1.00 86.44 85 SER A CA 1
ATOM 678 C C . SER A 1 85 ? -8.487 -2.377 -17.001 1.00 86.44 85 SER A C 1
ATOM 680 O O . SER A 1 85 ? -9.288 -2.184 -17.915 1.00 86.44 85 SER A O 1
ATOM 682 N N . LEU A 1 86 ? -8.493 -1.650 -15.880 1.00 86.44 86 LEU A N 1
ATOM 683 C CA . LEU A 1 86 ? -9.464 -0.600 -15.596 1.00 86.44 86 LEU A CA 1
ATOM 684 C C . LEU A 1 86 ? -9.380 0.554 -16.599 1.00 86.44 86 LEU A C 1
ATOM 686 O O . LEU A 1 86 ? -10.415 1.011 -17.081 1.00 86.44 86 LEU A O 1
ATOM 690 N N . ALA A 1 87 ? -8.170 0.988 -16.960 1.00 88.12 87 ALA A N 1
ATOM 691 C CA . ALA A 1 87 ? -7.980 2.020 -17.976 1.00 88.12 87 ALA A CA 1
ATOM 692 C C . ALA A 1 87 ? -8.534 1.576 -19.343 1.00 88.12 87 ALA A C 1
ATOM 694 O O . ALA A 1 87 ? -9.272 2.325 -19.981 1.00 88.12 87 ALA A O 1
ATOM 695 N N . PHE A 1 88 ? -8.266 0.333 -19.759 1.00 86.94 88 PHE A N 1
ATOM 696 C CA . PHE A 1 88 ? -8.830 -0.222 -20.994 1.00 86.94 88 PHE A CA 1
ATOM 697 C C . PHE A 1 88 ? -10.358 -0.297 -20.953 1.00 86.94 88 PHE A C 1
ATOM 699 O O . PHE A 1 88 ? -11.015 0.104 -21.913 1.00 86.94 88 PHE A O 1
ATOM 706 N N . MET A 1 89 ? -10.940 -0.771 -19.848 1.00 85.19 89 MET A N 1
ATOM 707 C CA . MET A 1 89 ? -12.396 -0.816 -19.683 1.00 85.19 89 MET A CA 1
ATOM 708 C C . MET A 1 89 ? -13.025 0.579 -19.736 1.00 85.19 89 MET A C 1
ATOM 710 O O . MET A 1 89 ? -14.057 0.754 -20.386 1.00 85.19 89 MET A O 1
ATOM 714 N N . ALA A 1 90 ? -12.392 1.576 -19.113 1.00 88.31 90 ALA A N 1
ATOM 715 C CA . ALA A 1 90 ? -12.855 2.958 -19.148 1.00 88.31 90 ALA A CA 1
ATOM 716 C C . ALA A 1 90 ? -12.851 3.530 -20.576 1.00 88.31 90 ALA A C 1
ATOM 718 O O . ALA A 1 90 ? -13.844 4.125 -20.995 1.00 88.31 90 ALA A O 1
ATOM 719 N N . GLU A 1 91 ? -11.783 3.311 -21.349 1.00 88.12 91 GLU A N 1
ATOM 720 C CA . GLU A 1 91 ? -11.712 3.772 -22.743 1.00 88.12 91 GLU A CA 1
ATOM 721 C C . GLU A 1 91 ? -12.698 3.030 -23.658 1.00 88.12 91 GLU A C 1
ATOM 723 O O . GLU A 1 91 ? -13.361 3.657 -24.484 1.00 88.12 91 GLU A O 1
ATOM 728 N N . MET A 1 92 ? -12.882 1.717 -23.482 1.00 85.62 92 MET A N 1
ATOM 729 C CA . MET A 1 92 ? -13.910 0.972 -24.223 1.00 85.62 92 MET A CA 1
ATOM 730 C C . MET A 1 92 ? -15.320 1.499 -23.930 1.00 85.62 92 MET A C 1
ATOM 732 O O . MET A 1 92 ? -16.130 1.630 -24.848 1.00 85.62 92 MET A O 1
ATOM 736 N N . GLY A 1 93 ? -15.603 1.858 -22.674 1.00 85.50 93 GLY A N 1
ATOM 737 C CA . GLY A 1 93 ? -16.880 2.450 -22.271 1.00 85.50 93 GLY A CA 1
ATOM 738 C C . GLY A 1 93 ? -17.174 3.798 -22.937 1.00 85.50 93 GLY A C 1
ATOM 739 O O . GLY A 1 93 ? -18.339 4.123 -23.160 1.00 85.50 93 GLY A O 1
ATOM 740 N N . ARG A 1 94 ? -16.141 4.565 -23.318 1.00 89.38 94 ARG A N 1
ATOM 741 C CA . ARG A 1 94 ? -16.304 5.837 -24.047 1.00 89.38 94 ARG A CA 1
ATOM 742 C C . ARG A 1 94 ? -16.731 5.644 -25.498 1.00 89.38 94 ARG A C 1
ATOM 744 O O . ARG A 1 94 ? -17.404 6.513 -26.049 1.00 89.38 94 ARG A O 1
ATOM 751 N N . TYR A 1 95 ? -16.380 4.513 -26.110 1.00 89.69 95 TYR A N 1
ATOM 752 C CA . TYR A 1 95 ? -16.681 4.237 -27.514 1.00 89.69 95 TYR A CA 1
ATOM 753 C C . TYR A 1 95 ? -17.434 2.907 -27.697 1.00 89.69 95 TYR A C 1
ATOM 755 O O . TYR A 1 95 ? -16.926 1.973 -28.327 1.00 89.69 95 TYR A O 1
ATOM 763 N N . PRO A 1 96 ? -18.693 2.815 -27.230 1.00 86.31 96 PRO A N 1
ATOM 764 C CA . PRO A 1 96 ? -19.442 1.556 -27.195 1.00 86.31 96 PRO A CA 1
ATOM 765 C C . PRO A 1 96 ? -19.670 0.930 -28.580 1.00 86.31 96 PRO A C 1
ATOM 767 O O . PRO A 1 96 ? -19.829 -0.281 -28.693 1.00 86.31 96 PRO A O 1
ATOM 770 N N . ARG A 1 97 ? -19.649 1.735 -29.653 1.00 89.69 97 ARG A N 1
ATOM 771 C CA . ARG A 1 97 ? -19.819 1.253 -31.036 1.00 89.69 97 ARG A CA 1
ATOM 772 C C . ARG A 1 97 ? -18.598 0.504 -31.574 1.00 89.69 97 ARG A C 1
ATOM 774 O O . ARG A 1 97 ? -18.769 -0.389 -32.395 1.00 89.69 97 ARG A O 1
ATOM 781 N N . ILE A 1 98 ? -17.388 0.866 -31.138 1.00 85.25 98 ILE A N 1
ATOM 782 C CA . ILE A 1 98 ? -16.131 0.246 -31.606 1.00 85.25 98 ILE A CA 1
ATOM 783 C C . ILE A 1 98 ? -15.565 -0.765 -30.601 1.00 85.25 98 ILE A C 1
ATOM 785 O O . ILE A 1 98 ? -14.814 -1.659 -30.985 1.00 85.25 98 ILE A O 1
ATOM 789 N N . ALA A 1 99 ? -15.962 -0.655 -29.329 1.00 84.25 99 ALA A N 1
ATOM 790 C CA . ALA A 1 99 ? -15.562 -1.539 -28.241 1.00 84.25 99 ALA A CA 1
ATOM 791 C C . ALA A 1 99 ? -15.642 -3.046 -28.562 1.00 84.25 99 ALA A C 1
ATOM 793 O O . ALA A 1 99 ? -14.661 -3.730 -28.278 1.00 84.25 99 ALA A O 1
ATOM 794 N N . PRO A 1 100 ? -16.710 -3.598 -29.183 1.00 82.44 100 PRO A N 1
ATOM 795 C CA . PRO A 1 100 ? -16.757 -5.034 -29.475 1.00 82.44 100 PRO A CA 1
ATOM 796 C C . PRO A 1 100 ? -15.690 -5.485 -30.486 1.00 82.44 100 PRO A C 1
ATOM 798 O O . PRO A 1 100 ? -15.173 -6.594 -30.373 1.00 82.44 100 PRO A O 1
ATOM 801 N N . TYR A 1 101 ? -15.304 -4.625 -31.434 1.00 84.94 101 TYR A N 1
ATOM 802 C CA . TYR A 1 101 ? -14.264 -4.936 -32.422 1.00 84.94 101 TYR A CA 1
ATOM 803 C C . TYR A 1 101 ? -12.862 -4.876 -31.806 1.00 84.94 101 TYR A C 1
ATOM 805 O O . TYR A 1 101 ? -12.025 -5.733 -32.076 1.00 84.94 101 TYR A O 1
ATOM 813 N N . ILE A 1 102 ? -12.617 -3.898 -30.929 1.00 80.31 102 ILE A N 1
ATOM 814 C CA . ILE A 1 102 ? -11.354 -3.781 -30.186 1.00 80.31 102 ILE A CA 1
ATOM 815 C C . ILE A 1 102 ? -11.228 -4.918 -29.163 1.00 80.31 102 ILE A C 1
ATOM 817 O O . ILE A 1 102 ? -10.166 -5.521 -29.036 1.00 80.31 102 ILE A O 1
ATOM 821 N N . GLY A 1 103 ? -12.321 -5.268 -28.482 1.00 76.81 103 GLY A N 1
ATOM 822 C CA . GLY A 1 103 ? -12.370 -6.373 -27.526 1.00 76.81 103 GLY A CA 1
ATOM 823 C C . GLY A 1 103 ? -12.075 -7.740 -28.151 1.00 76.81 103 GLY A C 1
ATOM 824 O O . GLY A 1 103 ? -11.584 -8.622 -27.454 1.00 76.81 103 GLY A O 1
ATOM 825 N N . PHE A 1 104 ? -12.308 -7.911 -29.458 1.00 79.06 104 PHE A N 1
ATOM 826 C CA . PHE A 1 104 ? -11.903 -9.114 -30.192 1.00 79.06 104 PHE A CA 1
ATOM 827 C C . PHE A 1 104 ? -10.380 -9.204 -30.402 1.00 79.06 104 PHE A C 1
ATOM 829 O O . PHE A 1 104 ? -9.830 -10.301 -30.426 1.00 79.06 104 PHE A O 1
ATOM 836 N N . LEU A 1 105 ? -9.697 -8.062 -30.536 1.00 81.94 105 LEU A N 1
ATOM 837 C CA . LEU A 1 105 ? -8.244 -7.986 -30.732 1.00 81.94 105 LEU A CA 1
ATOM 838 C C . LEU A 1 105 ? -7.458 -8.059 -29.414 1.00 81.94 105 LEU A C 1
ATOM 840 O O . LEU A 1 105 ? -6.281 -8.419 -29.416 1.00 81.94 105 LEU A O 1
ATOM 844 N N . LEU A 1 106 ? -8.087 -7.707 -28.291 1.00 77.50 106 LEU A N 1
ATOM 845 C CA . LEU A 1 106 ? -7.448 -7.732 -26.979 1.00 77.50 106 LEU A CA 1
ATOM 846 C C . LEU A 1 106 ? -7.420 -9.153 -26.387 1.00 77.50 106 LEU A C 1
ATOM 848 O O . LEU A 1 106 ? -8.399 -9.898 -26.489 1.00 77.50 106 LEU A O 1
ATOM 852 N N . PRO A 1 107 ? -6.334 -9.542 -25.692 1.00 76.19 107 PRO A N 1
ATOM 853 C CA . PRO A 1 107 ? -6.307 -10.804 -24.971 1.00 76.19 107 PRO A C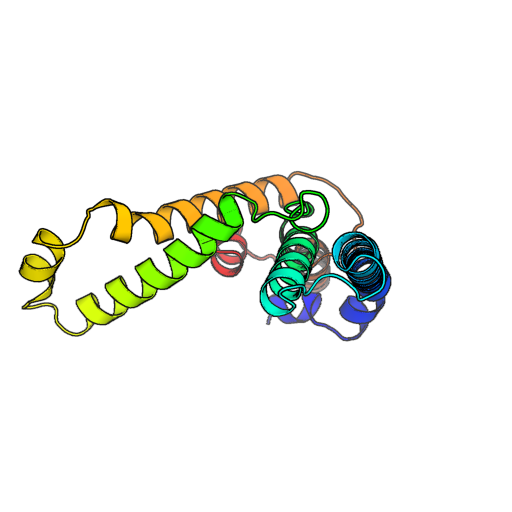A 1
ATOM 854 C C . PRO A 1 107 ? -7.367 -10.789 -23.866 1.00 76.19 107 PRO A C 1
ATOM 856 O O . PRO A 1 107 ? -7.380 -9.887 -23.029 1.00 76.19 107 PRO A O 1
ATOM 859 N N . ARG A 1 108 ? -8.235 -11.812 -23.826 1.00 70.12 108 ARG A N 1
ATOM 860 C CA . ARG A 1 108 ? -9.346 -11.905 -22.854 1.00 70.12 108 ARG A CA 1
ATOM 861 C C . ARG A 1 108 ? -8.888 -11.745 -21.401 1.00 70.12 108 ARG A C 1
ATOM 863 O O . ARG A 1 108 ? -9.598 -11.140 -20.608 1.00 70.12 108 ARG A O 1
ATOM 870 N N . GLY A 1 109 ? -7.682 -12.221 -21.081 1.00 72.19 109 GLY A N 1
ATOM 871 C CA . GLY A 1 109 ? -7.092 -12.089 -19.749 1.00 72.19 109 GLY A CA 1
ATOM 872 C C . GLY A 1 109 ? -6.816 -10.645 -19.323 1.00 72.19 109 GLY A C 1
ATOM 873 O O . GLY A 1 109 ? -6.780 -10.378 -18.133 1.00 72.19 109 GLY A O 1
ATOM 874 N N . LEU A 1 110 ? -6.679 -9.690 -20.251 1.00 72.75 110 LEU A N 1
ATOM 875 C CA . LEU A 1 110 ? -6.434 -8.283 -19.915 1.00 72.75 110 LEU A CA 1
ATOM 876 C C . LEU A 1 110 ? -7.649 -7.633 -19.243 1.00 72.75 110 LEU A C 1
ATOM 878 O O . LEU A 1 110 ? -7.490 -6.717 -18.444 1.00 72.75 110 LEU A O 1
ATOM 882 N N . LEU A 1 111 ? -8.861 -8.104 -19.543 1.00 75.12 111 LEU A N 1
ATOM 883 C CA . LEU A 1 111 ? -10.105 -7.554 -18.996 1.00 75.12 111 LEU A CA 1
ATOM 884 C C . LEU A 1 111 ? -10.547 -8.254 -17.701 1.00 75.12 111 LEU A C 1
ATOM 886 O O . LEU A 1 111 ? -11.419 -7.744 -17.004 1.00 75.12 111 LEU A O 1
ATOM 890 N N . THR A 1 112 ? -9.939 -9.393 -17.346 1.00 82.69 112 THR A N 1
ATOM 891 C CA . THR A 1 112 ? -10.283 -10.145 -16.124 1.00 82.69 112 THR A CA 1
ATOM 892 C C . THR A 1 112 ? -9.456 -9.732 -14.911 1.00 82.69 112 THR A C 1
ATOM 894 O O . THR A 1 112 ? -9.915 -9.912 -13.786 1.00 82.69 112 THR A O 1
ATOM 897 N N . LYS A 1 113 ? -8.283 -9.109 -15.106 1.00 86.12 113 LYS A N 1
ATOM 898 C CA . LYS A 1 113 ? -7.365 -8.733 -14.010 1.00 86.12 113 LYS A CA 1
ATOM 899 C C . LYS A 1 113 ? -7.982 -7.820 -12.965 1.00 86.12 113 LYS A C 1
ATOM 901 O O . LYS A 1 113 ? -7.676 -7.947 -11.784 1.00 86.12 113 LYS A O 1
ATOM 906 N N . PHE A 1 114 ? -8.886 -6.934 -13.374 1.00 83.56 114 PHE A N 1
ATOM 907 C CA . PHE A 1 114 ? -9.630 -6.114 -12.424 1.00 83.56 114 PHE A CA 1
ATOM 908 C C . PHE A 1 114 ? -10.559 -6.943 -11.527 1.00 83.56 114 PHE A C 1
ATOM 910 O O . PHE A 1 114 ? -10.577 -6.742 -10.313 1.00 83.56 114 PHE A O 1
ATOM 917 N N . ALA A 1 115 ? -11.287 -7.904 -12.101 1.00 85.44 115 ALA A N 1
ATOM 918 C CA . ALA A 1 115 ? -12.156 -8.792 -11.336 1.00 85.44 115 ALA A CA 1
ATOM 919 C C . ALA A 1 115 ? -11.345 -9.704 -10.398 1.00 85.44 115 ALA A C 1
ATOM 921 O O . ALA A 1 115 ? -11.684 -9.804 -9.222 1.00 85.44 115 ALA A O 1
ATOM 922 N N . GLU A 1 116 ? -10.239 -10.277 -10.887 1.00 86.94 116 GLU A N 1
ATOM 923 C CA . GLU A 1 116 ? -9.306 -11.094 -10.091 1.00 86.94 116 GLU A CA 1
ATOM 924 C C . GLU A 1 116 ? -8.754 -10.306 -8.889 1.00 86.94 116 GLU A C 1
ATOM 926 O O . GLU A 1 116 ? -8.777 -10.787 -7.755 1.00 86.94 116 GLU A O 1
ATOM 931 N N . ASN A 1 117 ? -8.308 -9.061 -9.106 1.00 86.62 117 ASN A N 1
ATOM 932 C CA . ASN A 1 117 ? -7.818 -8.202 -8.026 1.00 86.62 117 ASN A CA 1
ATOM 933 C C . ASN A 1 117 ? -8.906 -7.899 -6.988 1.00 86.62 117 ASN A C 1
ATOM 935 O O . ASN A 1 117 ? -8.658 -7.976 -5.784 1.00 86.62 117 ASN A O 1
ATOM 939 N N . LYS A 1 118 ? -10.121 -7.588 -7.451 1.00 87.12 118 LYS A N 1
ATOM 940 C CA . LYS A 1 118 ? -11.259 -7.290 -6.578 1.00 87.12 118 LYS A CA 1
ATOM 941 C C . LYS A 1 118 ? -11.665 -8.489 -5.726 1.00 87.12 118 LYS A C 1
ATOM 943 O O . LYS A 1 118 ? -12.001 -8.322 -4.551 1.00 87.12 118 LYS A O 1
ATOM 948 N N . GLU A 1 119 ? -11.624 -9.690 -6.291 1.00 90.25 119 GLU A N 1
ATOM 949 C CA . GLU A 1 119 ? -11.909 -10.927 -5.567 1.00 90.25 119 GLU A CA 1
ATOM 950 C C . GLU A 1 119 ? -10.870 -11.185 -4.469 1.00 90.25 119 GLU A C 1
ATOM 952 O O . GLU A 1 119 ? -11.239 -11.390 -3.310 1.00 90.25 119 GLU A O 1
ATOM 957 N N . LEU A 1 120 ? -9.577 -11.073 -4.789 1.00 87.38 120 LEU A N 1
ATOM 958 C CA . LEU A 1 120 ? -8.499 -11.215 -3.804 1.00 87.38 120 LEU A CA 1
ATOM 959 C C . LEU A 1 120 ? -8.600 -10.177 -2.681 1.00 87.38 120 LEU A C 1
ATOM 961 O O . LEU A 1 120 ? -8.523 -10.544 -1.508 1.00 87.38 120 LEU A O 1
ATOM 965 N N . ALA A 1 121 ? -8.830 -8.904 -3.020 1.00 88.19 121 ALA A N 1
ATOM 966 C CA . ALA A 1 121 ? -9.024 -7.843 -2.032 1.00 88.19 121 ALA A CA 1
ATOM 967 C C . ALA A 1 121 ? -10.196 -8.169 -1.095 1.00 88.19 121 ALA A C 1
ATOM 969 O O . ALA A 1 121 ? -10.062 -8.085 0.126 1.00 88.19 121 ALA A O 1
ATOM 970 N N . SER A 1 122 ? -11.317 -8.636 -1.652 1.00 89.88 122 SER A N 1
ATOM 971 C CA . SER A 1 122 ? -12.495 -9.041 -0.878 1.00 89.88 122 SER A CA 1
ATOM 972 C C . SER A 1 122 ? -12.185 -10.199 0.074 1.00 89.88 122 SER A C 1
ATOM 974 O O . SER A 1 122 ? -12.558 -10.152 1.248 1.00 89.88 122 SER A O 1
ATOM 976 N N . MET A 1 123 ? -11.471 -11.226 -0.397 1.00 90.88 123 MET A N 1
ATOM 977 C CA . MET A 1 123 ? -11.074 -12.363 0.440 1.00 90.88 123 MET A CA 1
ATOM 978 C C . MET A 1 123 ? -10.170 -11.936 1.597 1.00 90.88 123 MET A C 1
ATOM 980 O O . MET A 1 123 ? -10.345 -12.403 2.722 1.00 90.88 123 MET A O 1
ATOM 984 N N . LYS A 1 124 ? -9.244 -11.006 1.357 1.00 90.50 124 LYS A N 1
ATOM 985 C CA . LYS A 1 124 ? -8.363 -10.491 2.406 1.00 90.50 124 LYS A CA 1
ATOM 986 C C . LYS A 1 124 ? -9.068 -9.614 3.423 1.00 90.50 124 LYS A C 1
ATOM 988 O O . LYS A 1 124 ? -8.833 -9.772 4.616 1.00 90.50 124 LYS A O 1
ATOM 993 N N . VAL A 1 125 ? -9.968 -8.739 2.975 1.00 90.00 125 VAL A N 1
ATOM 994 C CA . VAL A 1 125 ? -10.827 -7.963 3.880 1.00 90.00 125 VAL A CA 1
ATOM 995 C C . VAL A 1 125 ? -11.653 -8.903 4.753 1.00 90.00 125 VAL A C 1
ATOM 997 O O . VAL A 1 125 ? -11.759 -8.678 5.955 1.00 90.00 125 VAL A O 1
ATOM 1000 N N . ARG A 1 126 ? -12.187 -9.991 4.182 1.00 90.38 126 ARG A N 1
ATOM 1001 C CA . ARG A 1 126 ? -12.937 -10.998 4.945 1.00 90.38 126 ARG A CA 1
ATOM 1002 C C . ARG A 1 126 ? -12.062 -11.663 6.001 1.00 90.38 126 ARG A C 1
ATOM 1004 O O . ARG A 1 126 ? -12.385 -11.579 7.178 1.00 90.38 126 ARG A O 1
ATOM 1011 N N . LYS A 1 127 ? -10.907 -12.200 5.596 1.00 91.38 127 LYS A N 1
ATOM 1012 C CA . LYS A 1 127 ? -9.913 -12.780 6.513 1.00 91.38 127 LYS A CA 1
ATOM 1013 C C . LYS A 1 127 ? -9.558 -11.811 7.646 1.00 91.38 127 LYS A C 1
ATOM 1015 O O . LYS A 1 127 ? -9.494 -12.212 8.806 1.00 91.38 127 LYS A O 1
ATOM 1020 N N . ARG A 1 128 ? -9.352 -10.530 7.325 1.00 89.75 128 ARG A N 1
ATOM 1021 C CA . ARG A 1 128 ? -9.035 -9.495 8.312 1.00 89.75 128 ARG A CA 1
ATOM 1022 C C . ARG A 1 128 ? -10.176 -9.272 9.299 1.00 89.75 128 ARG A C 1
ATOM 1024 O O . ARG A 1 128 ? -9.893 -9.138 10.484 1.00 89.75 128 ARG A O 1
ATOM 1031 N N . LEU A 1 129 ? -11.424 -9.215 8.838 1.00 86.88 129 LEU A N 1
ATOM 1032 C CA . LEU A 1 129 ? -12.603 -9.029 9.692 1.00 86.88 129 LEU A CA 1
ATOM 1033 C C . LEU A 1 129 ? -12.880 -10.237 10.594 1.00 86.88 129 LEU A C 1
ATOM 1035 O O . LEU A 1 129 ? -13.322 -10.044 11.722 1.00 86.88 129 LEU A O 1
ATOM 1039 N N . ASP A 1 130 ? -12.583 -11.446 10.116 1.00 88.62 130 ASP A N 1
ATOM 1040 C CA . ASP A 1 130 ? -12.744 -12.692 10.875 1.00 88.62 130 ASP A CA 1
ATOM 1041 C C . ASP A 1 130 ? -11.638 -12.885 11.930 1.00 88.62 130 ASP A C 1
ATOM 1043 O O . ASP A 1 130 ? -11.775 -13.693 12.847 1.00 88.62 130 ASP A O 1
ATOM 1047 N N . THR A 1 131 ? -10.532 -12.140 11.821 1.00 86.88 131 THR A N 1
ATOM 1048 C CA . THR A 1 131 ? -9.426 -12.191 12.782 1.00 86.88 131 THR A CA 1
ATOM 1049 C C . THR A 1 131 ? -9.620 -11.130 13.869 1.00 86.88 131 THR A C 1
ATOM 1051 O O . THR A 1 131 ? -9.520 -9.926 13.606 1.00 86.88 131 THR A O 1
ATOM 1054 N N . GLU A 1 132 ? -9.844 -11.556 15.113 1.00 79.75 132 GLU A N 1
ATOM 1055 C CA . GLU A 1 132 ? -9.891 -10.647 16.263 1.00 79.75 132 GLU A CA 1
ATOM 1056 C C . GLU A 1 132 ? -8.483 -10.157 16.623 1.00 79.75 132 GLU A C 1
ATOM 1058 O O . GLU A 1 132 ? -7.604 -10.927 17.005 1.00 79.75 132 GLU A O 1
ATOM 1063 N N . THR A 1 133 ? -8.252 -8.852 16.480 1.00 83.81 133 THR A N 1
ATOM 1064 C CA . THR A 1 133 ? -6.970 -8.210 16.805 1.00 83.81 133 THR A CA 1
ATOM 1065 C C . THR A 1 133 ? -7.227 -6.797 17.314 1.00 83.81 133 THR A C 1
ATOM 1067 O O . THR A 1 133 ? -8.076 -6.113 16.737 1.00 83.81 133 THR A O 1
ATOM 1070 N N . ASP A 1 134 ? -6.404 -6.309 18.240 1.00 81.69 134 ASP A N 1
ATOM 1071 C CA . ASP A 1 134 ? -6.430 -4.914 18.716 1.00 81.69 134 ASP A CA 1
ATOM 1072 C C . ASP A 1 134 ? -5.455 -3.987 17.958 1.00 81.69 134 ASP A C 1
ATOM 1074 O O . ASP A 1 134 ? -4.951 -2.988 18.464 1.00 81.69 134 ASP A O 1
ATOM 1078 N N . ARG A 1 135 ? -5.113 -4.350 16.721 1.00 85.12 135 ARG A N 1
ATOM 1079 C CA . ARG A 1 135 ? -4.149 -3.605 15.908 1.00 85.12 135 ARG A CA 1
ATOM 1080 C C . ARG A 1 135 ? -4.750 -2.268 15.457 1.00 85.12 135 ARG A C 1
ATOM 1082 O O . ARG A 1 135 ? -5.879 -2.264 14.953 1.00 85.12 135 ARG A O 1
ATOM 1089 N N . PRO A 1 136 ? -3.996 -1.155 15.506 1.0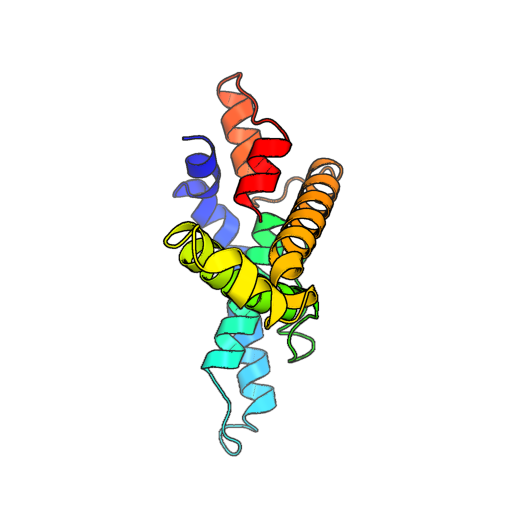0 88.25 136 PRO A N 1
ATOM 1090 C CA . PRO A 1 136 ? -4.468 0.163 15.075 1.00 88.25 136 PRO A CA 1
ATOM 1091 C C . PRO A 1 136 ? -4.472 0.342 13.541 1.00 88.25 136 PRO A C 1
ATOM 1093 O O . PRO A 1 136 ? -4.174 1.415 13.022 1.00 88.25 136 PRO A O 1
ATOM 1096 N N . ASP A 1 137 ? -4.820 -0.701 12.790 1.00 91.12 137 ASP A N 1
ATOM 1097 C CA . ASP A 1 137 ? -4.880 -0.678 11.327 1.00 91.12 137 ASP A CA 1
ATOM 1098 C C . ASP A 1 137 ? -6.152 0.017 10.792 1.00 91.12 137 ASP A C 1
ATOM 1100 O O . ASP A 1 137 ? -7.036 0.416 11.559 1.00 91.12 137 ASP A O 1
ATOM 1104 N N . PHE A 1 138 ? -6.263 0.194 9.469 1.00 90.94 138 PHE A N 1
ATOM 1105 C CA . PHE A 1 138 ? -7.389 0.915 8.867 1.00 90.94 138 PHE A CA 1
ATOM 1106 C C . PHE A 1 138 ? -8.731 0.258 9.189 1.00 90.94 138 PHE A C 1
ATOM 1108 O O . PHE A 1 138 ? -9.670 0.951 9.583 1.00 90.94 138 PHE A O 1
ATOM 1115 N N . VAL A 1 139 ? -8.831 -1.067 9.062 1.00 88.88 139 VAL A N 1
ATOM 1116 C CA . VAL A 1 139 ? -10.076 -1.806 9.313 1.00 88.88 139 VAL A CA 1
ATOM 1117 C C . VAL A 1 139 ? -10.458 -1.719 10.791 1.00 88.88 139 VAL A C 1
ATOM 1119 O O . VAL A 1 139 ? -11.619 -1.451 11.113 1.00 88.88 139 VAL A O 1
ATOM 1122 N N . GLY A 1 140 ? -9.492 -1.851 11.699 1.00 87.88 140 GLY A N 1
ATOM 1123 C CA . GLY A 1 140 ? -9.683 -1.679 13.137 1.00 87.88 140 GLY A CA 1
ATOM 1124 C C . GLY A 1 140 ? -10.216 -0.287 13.469 1.00 87.88 140 GLY A C 1
ATOM 1125 O O . GLY A 1 140 ? -11.255 -0.152 14.116 1.00 87.88 140 GLY A O 1
ATOM 1126 N N . LYS A 1 141 ? -9.585 0.765 12.939 1.00 90.12 141 LYS A N 1
ATOM 1127 C CA . LYS A 1 141 ? -9.987 2.153 13.208 1.00 90.12 141 LYS A CA 1
ATOM 1128 C C . LYS A 1 141 ? -11.332 2.524 12.597 1.00 90.12 141 LYS A C 1
ATOM 1130 O O . LYS A 1 141 ? -12.142 3.181 13.252 1.00 90.12 141 LYS A O 1
ATOM 1135 N N . ILE A 1 142 ? -11.607 2.076 11.373 1.00 89.00 142 ILE A N 1
ATOM 1136 C CA . ILE A 1 142 ? -12.900 2.281 10.711 1.00 89.00 142 ILE A CA 1
ATOM 1137 C C . ILE A 1 142 ? -14.011 1.576 11.494 1.00 89.00 142 ILE A C 1
ATOM 1139 O O . ILE A 1 142 ? -15.023 2.199 11.816 1.00 89.00 142 ILE A O 1
ATOM 1143 N N . THR A 1 143 ? -13.827 0.303 11.854 1.00 87.00 143 THR A N 1
ATOM 1144 C CA . THR A 1 143 ? -14.854 -0.464 12.578 1.00 87.00 143 THR A CA 1
ATOM 1145 C C . THR A 1 143 ? -15.073 0.062 13.999 1.00 87.00 143 THR A C 1
ATOM 1147 O O . THR A 1 143 ? -16.223 0.172 14.426 1.00 87.00 143 THR A O 1
ATOM 1150 N N . GLN A 1 144 ? -14.016 0.466 14.711 1.00 86.94 144 GLN A N 1
ATOM 1151 C CA . GLN A 1 144 ? -14.104 1.096 16.034 1.00 86.94 144 GLN A CA 1
ATOM 1152 C C . GLN A 1 144 ? -14.853 2.437 15.978 1.00 86.94 144 GLN A C 1
ATOM 1154 O O . GLN A 1 144 ? -15.786 2.658 16.754 1.00 86.94 144 GLN A O 1
ATOM 1159 N N . GLY A 1 145 ? -14.495 3.317 15.038 1.00 84.19 145 GLY A N 1
ATOM 1160 C CA . GLY A 1 145 ? -15.124 4.632 14.890 1.00 84.19 145 GLY A CA 1
ATOM 1161 C C . GLY A 1 145 ? -16.603 4.566 14.496 1.00 84.19 145 GLY A C 1
ATOM 1162 O O . GLY A 1 145 ? -17.402 5.393 14.941 1.00 84.19 145 GLY A O 1
ATOM 1163 N N . LEU A 1 146 ? -16.983 3.559 13.703 1.00 85.31 146 LEU A N 1
ATOM 1164 C CA . LEU A 1 146 ? -18.377 3.282 13.351 1.00 85.31 146 LEU A CA 1
ATOM 1165 C C . LEU A 1 146 ? -19.167 2.731 14.544 1.00 85.31 146 LEU A C 1
ATOM 1167 O O . LEU A 1 146 ? -20.227 3.272 14.866 1.00 85.31 146 LEU A O 1
ATOM 1171 N N . LYS A 1 147 ? -18.614 1.744 15.269 1.00 86.06 147 LYS A N 1
ATOM 1172 C CA . LYS A 1 147 ? -19.223 1.203 16.499 1.00 86.06 147 LYS A CA 1
ATOM 1173 C C . LYS A 1 147 ? -19.508 2.309 17.520 1.00 86.06 147 LYS A C 1
ATOM 1175 O O . LYS A 1 147 ? -20.609 2.354 18.061 1.00 86.06 147 LYS A O 1
ATOM 1180 N N . ALA A 1 148 ? -18.573 3.241 17.723 1.00 85.31 148 ALA A N 1
ATOM 1181 C CA . ALA A 1 148 ? -18.741 4.373 18.640 1.00 85.31 148 ALA A CA 1
ATOM 1182 C C . ALA A 1 148 ? -19.886 5.332 18.252 1.00 85.31 148 ALA A C 1
ATOM 1184 O O . ALA A 1 148 ? -20.420 6.028 19.111 1.00 85.31 148 ALA A O 1
ATOM 1185 N N . LYS A 1 149 ? -20.288 5.370 16.973 1.00 84.31 149 LYS A N 1
ATOM 1186 C CA . LYS A 1 149 ? -21.434 6.155 16.482 1.00 84.31 149 LYS A CA 1
ATOM 1187 C C . LYS A 1 149 ? -22.716 5.342 16.293 1.00 84.31 149 LYS A C 1
ATOM 1189 O O . LYS A 1 149 ? -23.682 5.870 15.749 1.00 84.31 149 LYS A O 1
ATOM 1194 N N . GLY A 1 150 ? -22.733 4.075 16.707 1.00 83.19 150 GLY A N 1
ATOM 1195 C CA . GLY A 1 150 ? -23.880 3.189 16.507 1.00 83.19 150 GLY A CA 1
ATOM 1196 C C . GLY A 1 150 ? -24.130 2.818 15.041 1.00 83.19 150 GLY A C 1
ATOM 1197 O O . GLY A 1 150 ? -25.229 2.388 14.706 1.00 83.19 150 GLY A O 1
ATOM 1198 N N . SER A 1 151 ? -23.137 2.981 14.162 1.00 84.62 151 SER A N 1
ATOM 1199 C CA . SER A 1 151 ? -23.219 2.600 12.750 1.00 84.62 151 SER A CA 1
ATOM 1200 C C . SER A 1 151 ? -22.263 1.451 12.425 1.00 84.62 151 SER A C 1
ATOM 1202 O O . SER A 1 151 ? -21.388 1.088 13.213 1.00 84.62 151 SER A O 1
ATOM 1204 N N . ARG A 1 152 ? -22.454 0.824 11.263 1.00 81.31 152 ARG A N 1
ATOM 1205 C CA . ARG A 1 152 ? -21.575 -0.219 10.721 1.00 81.31 152 ARG A CA 1
ATOM 1206 C C . ARG A 1 152 ? -21.410 0.001 9.224 1.00 81.31 152 ARG A C 1
ATOM 1208 O O . ARG A 1 152 ? -22.258 0.628 8.598 1.00 81.31 152 ARG A O 1
ATOM 1215 N N . MET A 1 153 ? -20.297 -0.480 8.688 1.00 81.00 153 MET A N 1
ATOM 1216 C CA . MET A 1 153 ? -20.048 -0.513 7.253 1.00 81.00 153 MET A CA 1
ATOM 1217 C C . MET A 1 153 ? -20.272 -1.941 6.782 1.00 81.00 153 MET A C 1
ATOM 1219 O O . MET A 1 153 ? -19.790 -2.882 7.417 1.00 81.00 153 MET A O 1
ATOM 1223 N N . GLU A 1 154 ? -21.009 -2.087 5.688 1.00 85.56 154 GLU A N 1
ATOM 1224 C CA . GLU A 1 154 ? -21.241 -3.387 5.073 1.00 85.56 154 GLU A CA 1
ATOM 1225 C C . GLU A 1 154 ? -19.940 -3.949 4.500 1.00 85.56 154 GLU A C 1
ATOM 1227 O O . GLU A 1 154 ? -19.088 -3.212 3.995 1.00 85.56 154 GLU A O 1
ATOM 1232 N N . PHE A 1 155 ? -19.803 -5.275 4.518 1.00 84.62 155 PHE A N 1
ATOM 1233 C CA . PHE A 1 155 ? -18.627 -5.956 3.970 1.00 84.62 155 PHE A CA 1
ATOM 1234 C C . PHE A 1 155 ? -18.334 -5.528 2.526 1.00 84.62 155 PHE A C 1
ATOM 1236 O O . PHE A 1 155 ? -17.186 -5.273 2.179 1.00 84.62 155 PHE A O 1
ATOM 1243 N N . ASN A 1 156 ? -19.374 -5.400 1.700 1.00 84.38 156 ASN A N 1
ATOM 1244 C CA . ASN A 1 156 ? -19.228 -5.005 0.300 1.00 84.38 156 ASN A CA 1
ATOM 1245 C C . ASN A 1 156 ? -18.658 -3.587 0.146 1.00 84.38 156 ASN A C 1
ATOM 1247 O O . ASN A 1 156 ? -17.924 -3.329 -0.805 1.00 84.38 156 ASN A O 1
ATOM 1251 N N . GLU A 1 157 ? -18.964 -2.679 1.075 1.00 85.69 157 GLU A N 1
ATOM 1252 C CA . GLU A 1 157 ? -18.414 -1.323 1.068 1.00 85.69 157 GLU A CA 1
ATOM 1253 C C . GLU A 1 157 ? -16.935 -1.341 1.481 1.00 85.69 157 GLU A C 1
ATOM 1255 O O . GLU A 1 157 ? -16.113 -0.724 0.807 1.00 85.69 157 GLU A O 1
ATOM 1260 N N . LEU A 1 158 ? -16.557 -2.114 2.507 1.00 85.69 158 LEU A N 1
ATOM 1261 C CA . LEU A 1 158 ? -15.145 -2.308 2.879 1.00 85.69 158 LEU A CA 1
ATOM 1262 C C . LEU A 1 158 ? -14.340 -2.953 1.743 1.00 85.69 158 LEU A C 1
ATOM 1264 O O . LEU A 1 158 ? -13.282 -2.452 1.369 1.00 85.69 158 LEU A O 1
ATOM 1268 N N . ALA A 1 159 ? -14.864 -4.033 1.166 1.00 86.38 159 ALA A N 1
ATOM 1269 C CA . ALA A 1 159 ? -14.228 -4.766 0.079 1.00 86.38 159 ALA A CA 1
ATOM 1270 C C . ALA A 1 159 ? -14.059 -3.899 -1.176 1.00 86.38 159 ALA A C 1
ATOM 1272 O O . ALA A 1 159 ? -13.009 -3.940 -1.807 1.00 86.38 159 ALA A O 1
ATOM 1273 N N . SER A 1 160 ? -15.053 -3.065 -1.503 1.00 86.12 160 SER A N 1
ATOM 1274 C CA . SER A 1 160 ? -14.965 -2.143 -2.640 1.00 86.12 160 SER A CA 1
ATOM 1275 C C . SER A 1 160 ? -13.956 -1.014 -2.435 1.00 86.12 160 SER A C 1
ATOM 1277 O O . SER A 1 160 ? -13.470 -0.478 -3.423 1.00 86.12 160 SER A O 1
ATOM 1279 N N . ASN A 1 161 ? -13.674 -0.610 -1.193 1.00 86.88 161 ASN A N 1
ATOM 1280 C CA . ASN A 1 161 ? -12.643 0.394 -0.911 1.00 86.88 161 ASN A CA 1
ATOM 1281 C C . ASN A 1 161 ? -11.227 -0.200 -0.921 1.00 86.88 161 ASN A C 1
ATOM 1283 O O . ASN A 1 161 ? -10.260 0.547 -1.030 1.00 86.88 161 ASN A O 1
ATOM 1287 N N . ALA A 1 162 ? -11.101 -1.520 -0.780 1.00 84.50 162 ALA A N 1
ATOM 1288 C CA . ALA A 1 162 ? -9.818 -2.211 -0.755 1.00 84.50 162 ALA A CA 1
ATOM 1289 C C . ALA A 1 162 ? -9.365 -2.735 -2.132 1.00 84.50 162 ALA A C 1
ATOM 1291 O O . ALA A 1 162 ? -8.225 -3.183 -2.258 1.00 84.50 162 ALA A O 1
ATOM 1292 N N . SER A 1 163 ? -10.261 -2.729 -3.127 1.00 75.19 163 SER A N 1
ATOM 1293 C CA . SER A 1 163 ? -10.058 -3.276 -4.477 1.00 75.19 163 SER A CA 1
ATOM 1294 C C . SER A 1 163 ? -9.612 -2.255 -5.509 1.00 75.19 163 SER A C 1
ATOM 1296 O O . SER A 1 163 ? -10.227 -1.165 -5.511 1.00 75.19 163 SER A O 1
#

Organism: Gibberella pulicaris (NCBI:txid5128)

InterPro domains:
  IPR001128 Cytochrome P450 [PF00067] (11-135)
  IPR036396 Cytochrome P450 superfamily [G3DSA:1.10.630.10] (1-163)
  IPR036396 Cytochrome P450 superfamily [SSF48264] (2-161)
  IPR050121 Cytochrome P450 monooxygenase [PTHR24305] (1-161)

Secondary structure (DSSP, 8-state):
-GGGGTTSHHHHHHHHHHHHHHHHHHHHHHHHHHTTTTS---HHHHHHHHHHHHHHHHHHSS---HHHHTS--HHHHHHHHHHHHHHHHHHHHH-TTTHHHHHHHS-THHHHHHHHHHHHHHHHHHHHHHS-----SHHHHHHHHHHHTT----HHHHHHHH-

Radius of gyration: 18.96 Å; chains: 1; bounding box: 53×25×51 Å

Foldseek 3Di:
DLLVLCVDPVLCVLCVVLLVVLVVLLVVLCCVQCVNVVRDDDVVLSVLQSVQQSLCCQLQNGGLCCSVVVHDRVLSVLVVLLVQLVVLVVVLVVPVPCNVVVCVVDDPVSNCSVVVNLVVLLVSLVVRVPDDDCRSGSNNRSQVVQVVVVHGDDSVRSSVVRD